Protein AF-A0A3C0C616-F1 (afdb_monomer)

Radius of gyration: 36.48 Å; Cα contacts (8 Å, |Δi|>4): 43; chains: 1; bounding box: 69×25×111 Å

Structure (mmCIF, N/CA/C/O backbone):
data_AF-A0A3C0C616-F1
#
_entry.id   AF-A0A3C0C616-F1
#
loop_
_atom_site.group_PDB
_atom_site.id
_atom_site.type_symbol
_atom_site.label_atom_id
_atom_site.label_alt_id
_atom_site.label_comp_id
_atom_site.label_asym_id
_atom_site.label_entity_id
_atom_site.label_seq_id
_atom_site.pdbx_PDB_ins_code
_atom_site.Cartn_x
_atom_site.Cartn_y
_atom_site.Cartn_z
_atom_site.occupancy
_atom_site.B_iso_or_equiv
_atom_site.auth_seq_id
_atom_site.auth_comp_id
_atom_site.auth_asym_id
_atom_site.auth_atom_id
_atom_site.pdbx_PDB_model_num
ATOM 1 N N . SER A 1 1 ? 39.921 16.443 -87.886 1.00 38.09 1 SER A N 1
ATOM 2 C CA . SER A 1 1 ? 39.589 16.113 -86.486 1.00 38.09 1 SER A CA 1
ATOM 3 C C . SER A 1 1 ? 40.233 14.786 -86.111 1.00 38.09 1 SER A C 1
ATOM 5 O O . SER A 1 1 ? 39.738 13.759 -86.537 1.00 38.09 1 SER A O 1
ATOM 7 N N . TRP A 1 2 ? 41.378 14.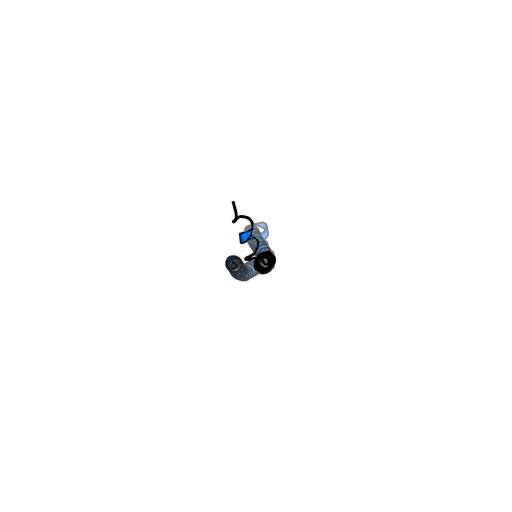812 -85.414 1.00 41.50 2 TRP A N 1
ATOM 8 C CA . TRP A 1 2 ? 42.307 13.668 -85.240 1.00 41.50 2 TRP A CA 1
ATOM 9 C C . TRP A 1 2 ? 42.444 13.179 -83.779 1.00 41.50 2 TRP A C 1
ATOM 11 O O . TRP A 1 2 ? 43.260 12.320 -83.471 1.00 41.50 2 TRP A O 1
ATOM 21 N N . PHE A 1 3 ? 41.658 13.715 -82.841 1.00 38.38 3 PHE A N 1
ATOM 22 C CA . PHE A 1 3 ? 41.899 13.469 -81.410 1.00 38.38 3 PHE A CA 1
ATOM 23 C C . PHE A 1 3 ? 40.768 12.778 -80.645 1.00 38.38 3 PHE A C 1
ATOM 25 O O . PHE A 1 3 ? 40.970 12.452 -79.479 1.00 38.38 3 PHE A O 1
ATOM 32 N N . ILE A 1 4 ? 39.622 12.489 -81.273 1.00 49.22 4 ILE A N 1
ATOM 33 C CA . ILE A 1 4 ? 38.563 11.687 -80.626 1.00 49.22 4 ILE A CA 1
ATOM 34 C C . ILE A 1 4 ? 38.990 10.212 -80.497 1.00 49.22 4 ILE A C 1
ATOM 36 O O . ILE A 1 4 ? 38.592 9.530 -79.562 1.00 49.22 4 ILE A O 1
ATOM 40 N N . GLU A 1 5 ? 39.912 9.755 -81.343 1.00 40.31 5 GLU A N 1
ATOM 41 C CA . GLU A 1 5 ? 40.424 8.381 -81.331 1.00 40.31 5 GLU A CA 1
ATOM 42 C C . GLU A 1 5 ? 41.607 8.173 -80.368 1.00 40.31 5 GLU A C 1
ATOM 44 O O . GLU A 1 5 ? 41.869 7.064 -79.917 1.00 40.31 5 GLU A O 1
ATOM 49 N N . LYS A 1 6 ? 42.297 9.246 -79.954 1.00 42.44 6 LYS A N 1
ATOM 50 C CA . LYS A 1 6 ? 43.502 9.142 -79.108 1.00 42.44 6 LYS A CA 1
ATOM 51 C C . LYS A 1 6 ? 43.218 9.027 -77.608 1.00 42.44 6 LYS A C 1
ATOM 53 O O . LYS A 1 6 ? 44.145 8.816 -76.831 1.00 42.44 6 LYS A O 1
ATOM 58 N N . ARG A 1 7 ? 41.958 9.177 -77.189 1.00 42.03 7 ARG A N 1
ATOM 59 C CA . ARG A 1 7 ? 41.556 9.093 -75.775 1.00 42.03 7 ARG A CA 1
ATOM 60 C C . ARG A 1 7 ? 40.925 7.754 -75.395 1.00 42.03 7 ARG A C 1
ATOM 62 O O . ARG A 1 7 ? 40.765 7.504 -74.209 1.00 42.03 7 ARG A O 1
ATOM 69 N N . SER A 1 8 ? 40.646 6.872 -76.361 1.00 42.97 8 SER A N 1
ATOM 70 C CA . SER A 1 8 ? 40.243 5.486 -76.071 1.00 42.97 8 SER A CA 1
ATOM 71 C C . SER A 1 8 ? 41.426 4.583 -75.681 1.00 42.97 8 SER A C 1
ATOM 73 O O . SER A 1 8 ? 41.214 3.443 -75.286 1.00 42.97 8 SER A O 1
ATOM 75 N N . MET A 1 9 ? 42.668 5.089 -75.746 1.00 38.94 9 MET A N 1
ATOM 76 C CA . MET A 1 9 ? 43.888 4.316 -75.469 1.00 38.94 9 MET A CA 1
ATOM 77 C C . MET A 1 9 ?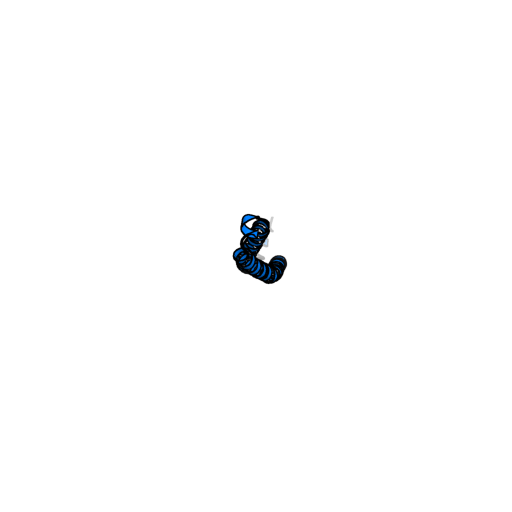 44.542 4.573 -74.104 1.00 38.94 9 MET A C 1
ATOM 79 O O . MET A 1 9 ? 45.570 3.967 -73.813 1.00 38.94 9 MET A O 1
ATOM 83 N N . GLN A 1 10 ? 43.997 5.440 -73.246 1.00 42.41 10 GLN A N 1
ATOM 84 C CA . GLN A 1 10 ? 44.551 5.646 -71.903 1.00 42.41 10 GLN A CA 1
ATOM 85 C C . GLN A 1 10 ? 43.429 5.701 -70.867 1.00 42.41 10 GLN A C 1
ATOM 87 O O . GLN A 1 10 ? 42.665 6.659 -70.821 1.00 42.41 10 GLN A O 1
ATOM 92 N N . SER A 1 11 ? 43.396 4.669 -70.018 1.00 36.12 11 SER A N 1
ATOM 93 C CA . SER A 1 11 ? 42.580 4.477 -68.807 1.00 36.12 11 SER A CA 1
ATOM 94 C C . SER A 1 11 ? 41.142 3.947 -68.970 1.00 36.12 11 SER A C 1
ATOM 96 O O . SER A 1 11 ? 40.164 4.600 -68.631 1.00 36.12 11 SER A O 1
ATOM 98 N N . ALA A 1 12 ? 41.029 2.681 -69.377 1.00 46.03 12 ALA A N 1
ATOM 99 C CA . ALA A 1 12 ? 40.316 1.706 -68.538 1.00 46.03 12 ALA A CA 1
ATOM 100 C C . ALA A 1 12 ? 41.386 1.011 -67.663 1.00 46.03 12 ALA A C 1
ATOM 102 O O . ALA A 1 12 ? 42.508 0.835 -68.148 1.00 46.03 12 ALA A O 1
ATOM 103 N N . PRO A 1 13 ? 41.125 0.750 -66.371 1.00 43.75 13 PRO A N 1
ATOM 104 C CA . PRO A 1 13 ? 40.167 -0.274 -65.940 1.00 43.75 13 PRO A CA 1
ATOM 105 C C . PRO A 1 13 ? 39.041 0.342 -65.085 1.00 43.75 13 PRO A C 1
ATOM 107 O O . PRO A 1 13 ? 39.254 1.277 -64.326 1.00 43.75 13 PRO A O 1
ATOM 110 N N . GLU A 1 14 ? 37.770 -0.007 -65.273 1.00 49.38 14 GLU A N 1
ATOM 111 C CA . GLU A 1 14 ? 37.158 -1.233 -64.740 1.00 49.38 14 GLU A CA 1
ATOM 112 C C . GLU A 1 14 ? 37.594 -1.557 -63.300 1.00 49.38 14 GLU A C 1
ATOM 114 O O . GLU A 1 14 ? 38.329 -2.506 -63.077 1.00 49.38 14 GLU A O 1
ATOM 119 N N . SER A 1 15 ? 37.141 -0.758 -62.324 1.00 44.47 15 SER A N 1
ATOM 120 C CA . SER A 1 15 ? 36.842 -1.203 -60.946 1.00 44.47 15 SER A CA 1
ATOM 121 C C . SER A 1 15 ? 36.387 -0.033 -60.057 1.00 44.47 15 SER A C 1
ATOM 123 O O . SER A 1 15 ? 37.116 0.388 -59.169 1.00 44.47 15 SER A O 1
ATOM 125 N N . VAL A 1 16 ? 35.188 0.521 -60.261 1.00 46.78 16 VAL A N 1
ATOM 126 C CA . VAL A 1 16 ? 34.592 1.469 -59.279 1.00 46.78 16 VAL A CA 1
ATOM 127 C C . VAL A 1 16 ? 33.278 0.934 -58.690 1.00 46.78 16 VAL A C 1
ATOM 129 O O . VAL A 1 16 ? 32.803 1.400 -57.661 1.00 46.78 16 VAL A O 1
ATOM 132 N N . SER A 1 17 ? 32.722 -0.139 -59.254 1.00 46.28 17 SER A N 1
ATOM 133 C CA . SER A 1 17 ? 31.404 -0.644 -58.849 1.00 46.28 17 SER A CA 1
ATOM 134 C C . SER A 1 17 ? 31.420 -1.616 -57.659 1.00 46.28 17 SER A C 1
ATOM 136 O O . SER A 1 17 ? 30.370 -1.866 -57.087 1.00 46.28 17 SER A O 1
ATOM 138 N N . ARG A 1 18 ? 32.579 -2.158 -57.249 1.00 46.97 18 ARG A N 1
ATOM 139 C CA . ARG A 1 18 ? 32.667 -3.133 -56.133 1.00 46.97 18 ARG A CA 1
ATOM 140 C C . ARG A 1 18 ? 33.006 -2.529 -54.770 1.00 46.97 18 ARG A C 1
ATOM 142 O O . ARG A 1 18 ? 32.751 -3.173 -53.755 1.00 46.97 18 ARG A O 1
ATOM 149 N N . GLU A 1 19 ? 33.581 -1.330 -54.725 1.00 44.75 19 GLU A N 1
ATOM 150 C CA . GLU A 1 19 ? 33.885 -0.660 -53.452 1.00 44.75 19 GLU A CA 1
ATOM 151 C C . GLU A 1 19 ? 32.655 0.056 -52.890 1.00 44.75 19 GLU A C 1
ATOM 153 O O . GLU A 1 19 ? 32.428 0.003 -51.684 1.00 44.75 19 GLU A O 1
ATOM 158 N N . ASN A 1 20 ? 31.806 0.612 -53.762 1.00 47.22 20 ASN A N 1
ATOM 159 C CA . ASN A 1 20 ? 30.612 1.359 -53.364 1.00 47.22 20 ASN A CA 1
ATOM 160 C C . ASN A 1 20 ? 29.461 0.462 -52.854 1.00 47.22 20 ASN A C 1
ATOM 162 O O . ASN A 1 20 ? 28.707 0.873 -51.982 1.00 47.22 20 ASN A O 1
ATOM 166 N N . GLU A 1 21 ? 29.339 -0.780 -53.343 1.00 50.84 21 GLU A N 1
ATOM 167 C CA . GLU A 1 21 ? 28.354 -1.749 -52.822 1.00 50.84 21 GLU A CA 1
ATOM 168 C C . GLU A 1 21 ? 28.769 -2.336 -51.464 1.00 50.84 21 GLU A C 1
ATOM 170 O O . GLU A 1 21 ? 27.921 -2.604 -50.614 1.00 50.84 21 GLU A O 1
ATOM 175 N N . LYS A 1 22 ? 30.077 -2.515 -51.223 1.00 52.75 22 LYS A N 1
ATOM 176 C CA . LYS A 1 22 ? 30.581 -3.021 -49.936 1.00 52.75 22 LYS A CA 1
ATOM 177 C C . LYS A 1 22 ? 30.467 -1.985 -48.822 1.00 52.75 22 LYS A C 1
ATOM 179 O O . LYS A 1 22 ? 30.163 -2.358 -47.689 1.00 52.75 22 LYS A O 1
ATOM 184 N N . THR A 1 23 ? 30.693 -0.706 -49.116 1.00 55.06 23 THR A N 1
ATOM 185 C CA . THR A 1 23 ? 30.500 0.373 -48.138 1.00 55.06 23 THR A CA 1
ATOM 186 C C . THR A 1 23 ? 29.024 0.549 -47.791 1.00 55.06 23 THR A C 1
ATOM 188 O O . THR A 1 23 ? 28.706 0.599 -46.604 1.00 55.06 23 THR A O 1
ATOM 191 N N . ASP A 1 24 ? 28.122 0.515 -48.775 1.00 57.94 24 ASP A N 1
ATOM 192 C CA . ASP A 1 24 ? 26.676 0.656 -48.554 1.00 57.94 24 ASP A CA 1
ATOM 193 C C . ASP A 1 24 ? 26.073 -0.548 -47.798 1.00 57.94 24 ASP A C 1
ATOM 195 O O . ASP A 1 24 ? 25.332 -0.373 -46.831 1.00 57.94 24 ASP A O 1
ATOM 199 N N . GLN A 1 25 ? 26.494 -1.784 -48.112 1.00 60.12 25 GLN A N 1
ATOM 200 C CA . GLN A 1 25 ? 26.133 -2.968 -47.312 1.00 60.12 25 GLN A CA 1
ATOM 201 C C . GLN A 1 25 ? 26.678 -2.891 -45.882 1.00 60.12 25 GLN A C 1
ATOM 203 O O . GLN A 1 25 ? 25.942 -3.139 -44.929 1.00 60.12 25 GLN A O 1
ATOM 208 N N . SER A 1 26 ? 27.938 -2.480 -45.700 1.00 62.25 26 SER A N 1
ATOM 209 C CA . SER A 1 26 ? 28.520 -2.327 -44.360 1.00 62.25 26 SER A CA 1
ATOM 210 C C . SER A 1 26 ? 27.826 -1.237 -43.534 1.00 62.25 26 SER A C 1
ATOM 212 O O . SER A 1 26 ? 27.725 -1.349 -42.313 1.00 62.25 26 SER A O 1
ATOM 214 N N . GLN A 1 27 ? 27.309 -0.193 -44.186 1.00 63.38 27 GLN A N 1
ATOM 215 C CA . GLN A 1 27 ? 26.563 0.889 -43.551 1.00 63.38 27 GLN A CA 1
ATOM 216 C C . GLN A 1 27 ? 25.122 0.466 -43.231 1.00 63.38 27 GLN A C 1
ATOM 218 O O . GLN A 1 27 ? 24.625 0.767 -42.143 1.00 63.38 27 GLN A O 1
ATOM 223 N N . ALA A 1 28 ? 24.479 -0.299 -44.116 1.00 67.75 28 ALA A N 1
ATOM 224 C CA . ALA A 1 28 ? 23.176 -0.908 -43.874 1.00 67.75 28 ALA A CA 1
ATOM 225 C C . ALA A 1 28 ? 23.221 -1.934 -42.730 1.00 67.75 28 ALA A C 1
ATOM 227 O O . ALA A 1 28 ? 22.329 -1.944 -41.881 1.00 67.75 28 ALA A O 1
ATOM 228 N N . ASP A 1 29 ? 24.268 -2.755 -42.652 1.00 67.62 29 ASP A N 1
ATOM 229 C CA . ASP A 1 29 ? 24.440 -3.732 -41.575 1.00 67.62 29 ASP A CA 1
ATOM 230 C C . ASP A 1 29 ? 24.815 -3.064 -40.246 1.00 67.62 29 ASP A C 1
ATOM 232 O O . ASP A 1 29 ? 24.267 -3.439 -39.211 1.00 67.62 29 ASP A O 1
ATOM 236 N N . ARG A 1 30 ? 25.616 -1.986 -40.262 1.00 69.19 30 ARG A N 1
ATOM 237 C CA . ARG A 1 30 ? 25.797 -1.113 -39.084 1.00 69.19 30 ARG A CA 1
ATOM 238 C C . ARG A 1 30 ? 24.479 -0.483 -38.630 1.00 69.19 30 ARG A C 1
ATOM 240 O O . ARG A 1 30 ? 24.231 -0.415 -37.434 1.00 69.19 30 ARG A O 1
ATOM 247 N N . SER A 1 31 ? 23.610 -0.061 -39.552 1.00 73.62 31 SER A N 1
ATOM 248 C CA . SER A 1 31 ? 22.288 0.491 -39.217 1.00 73.62 31 SER A CA 1
ATOM 249 C C . SER A 1 31 ? 21.343 -0.561 -38.624 1.00 73.62 31 SER A C 1
ATOM 251 O O . SER A 1 31 ? 20.607 -0.260 -37.685 1.00 73.62 31 SER A O 1
ATOM 253 N N . LYS A 1 32 ? 21.365 -1.803 -39.127 1.00 77.00 32 LYS A N 1
ATOM 254 C CA . LYS A 1 32 ? 20.610 -2.924 -38.539 1.00 77.00 32 LYS A CA 1
ATOM 255 C C . LYS A 1 32 ? 21.124 -3.282 -37.149 1.00 77.00 32 LYS A C 1
ATOM 257 O O . LYS A 1 32 ? 20.315 -3.473 -36.248 1.00 77.00 32 LYS A O 1
ATOM 262 N N . GLU A 1 33 ? 22.440 -3.336 -36.973 1.00 75.94 33 GLU A N 1
ATOM 263 C CA . GLU A 1 33 ? 23.065 -3.615 -35.680 1.00 75.94 33 GLU A CA 1
ATOM 264 C C . GLU A 1 33 ? 22.751 -2.512 -34.662 1.00 75.94 33 GLU A C 1
ATOM 266 O O . GLU A 1 33 ? 22.333 -2.804 -33.547 1.00 75.94 33 GLU A O 1
ATOM 271 N N . GLN A 1 34 ? 22.817 -1.242 -35.073 1.00 73.38 34 GLN A N 1
ATOM 272 C CA . GLN A 1 34 ? 22.421 -0.105 -34.239 1.00 73.38 34 GLN A CA 1
ATOM 273 C C . GLN A 1 34 ? 20.955 -0.213 -33.792 1.00 73.38 34 GLN A C 1
ATOM 275 O O . GLN A 1 34 ? 20.651 -0.035 -32.615 1.00 73.38 34 GLN A O 1
ATOM 280 N N . LYS A 1 35 ? 20.050 -0.561 -34.718 1.00 76.81 35 LYS A N 1
ATOM 281 C CA . LYS A 1 35 ? 18.626 -0.782 -34.416 1.00 76.81 35 LYS A CA 1
ATOM 282 C C . LYS A 1 35 ? 18.409 -1.964 -33.475 1.00 76.81 35 LYS A C 1
ATOM 284 O O . LYS A 1 35 ? 17.492 -1.921 -32.660 1.00 76.81 35 LYS A O 1
ATOM 289 N N . ARG A 1 36 ? 19.226 -3.015 -33.584 1.0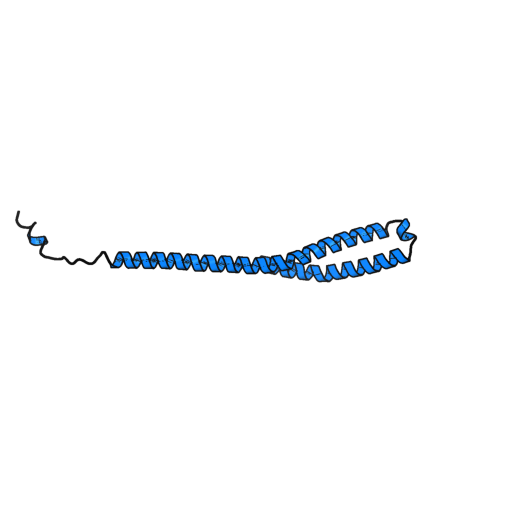0 84.12 36 ARG A N 1
ATOM 290 C CA . ARG A 1 36 ? 19.174 -4.169 -32.682 1.00 84.12 36 ARG A CA 1
ATOM 291 C C . ARG A 1 36 ? 19.586 -3.773 -31.267 1.00 84.12 36 ARG A C 1
ATOM 293 O O . ARG A 1 36 ? 18.834 -4.054 -30.345 1.00 84.12 36 ARG A O 1
ATOM 300 N N . ILE A 1 37 ? 20.702 -3.060 -31.116 1.00 81.38 37 ILE A N 1
ATOM 301 C CA . ILE A 1 37 ? 21.191 -2.573 -29.816 1.00 81.38 37 ILE A CA 1
ATOM 302 C C . ILE A 1 37 ? 20.165 -1.633 -29.166 1.00 81.38 37 ILE A C 1
ATOM 304 O O . ILE A 1 37 ? 19.855 -1.770 -27.987 1.00 81.38 37 ILE A O 1
ATOM 308 N N . GLU A 1 38 ? 19.573 -0.717 -29.937 1.00 83.25 38 GLU A N 1
ATOM 309 C CA . GLU A 1 38 ? 18.528 0.183 -29.434 1.00 83.25 38 GLU A CA 1
ATOM 310 C C . GLU A 1 38 ? 17.261 -0.579 -29.007 1.00 83.25 38 GLU A C 1
ATOM 312 O O . GLU A 1 38 ? 16.666 -0.285 -27.969 1.00 83.25 38 GLU A O 1
ATOM 317 N N . ALA A 1 39 ? 16.846 -1.588 -29.779 1.00 85.19 39 ALA A N 1
ATOM 318 C CA . ALA A 1 39 ? 15.714 -2.437 -29.423 1.00 85.19 39 ALA A CA 1
ATOM 319 C C . ALA A 1 39 ? 15.995 -3.286 -28.172 1.00 85.19 39 ALA A C 1
ATOM 321 O O . ALA A 1 39 ? 15.102 -3.461 -27.341 1.00 85.19 39 ALA A O 1
ATOM 322 N N . GLU A 1 40 ? 17.216 -3.798 -28.025 1.00 88.38 40 GLU A N 1
ATOM 323 C CA . GLU A 1 40 ? 17.657 -4.554 -26.854 1.00 88.38 40 GLU A CA 1
ATOM 324 C C . GLU A 1 40 ? 17.666 -3.683 -25.597 1.00 88.38 40 GLU A C 1
ATOM 326 O O . GLU A 1 40 ? 17.103 -4.105 -24.586 1.00 88.38 40 GLU A O 1
ATOM 331 N N . GLU A 1 41 ? 18.188 -2.456 -25.674 1.00 86.25 41 GLU A N 1
ATOM 332 C CA . GLU A 1 41 ? 18.195 -1.522 -24.542 1.00 86.25 41 GLU A CA 1
ATOM 333 C C . GLU A 1 41 ? 16.769 -1.147 -24.124 1.00 86.25 41 GLU A C 1
ATOM 335 O O . GLU A 1 41 ? 16.397 -1.273 -22.957 1.00 86.25 41 GLU A O 1
ATOM 340 N N . ARG A 1 42 ? 15.903 -0.812 -25.088 1.00 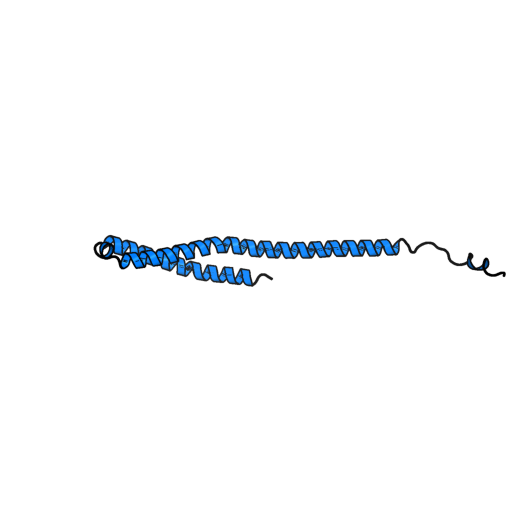87.31 42 ARG A N 1
ATOM 341 C CA . ARG A 1 42 ? 14.486 -0.531 -24.808 1.00 87.31 42 ARG A CA 1
ATOM 342 C C . ARG A 1 42 ? 13.764 -1.718 -24.176 1.00 87.31 42 ARG A C 1
ATOM 344 O O . ARG A 1 42 ? 12.948 -1.544 -23.273 1.00 87.31 42 ARG A O 1
ATOM 351 N N . ASN A 1 43 ? 14.031 -2.926 -24.661 1.00 92.06 43 ASN A N 1
ATOM 352 C CA . ASN A 1 43 ? 13.437 -4.144 -24.121 1.00 92.06 43 ASN A CA 1
ATOM 353 C C . ASN A 1 43 ? 13.978 -4.460 -22.717 1.00 92.06 43 ASN A C 1
ATOM 355 O O . ASN A 1 43 ? 13.217 -4.922 -21.870 1.00 92.06 43 ASN A O 1
ATOM 359 N N . ARG A 1 44 ? 15.255 -4.178 -22.440 1.00 90.62 44 ARG A N 1
ATOM 360 C CA . ARG A 1 44 ? 15.843 -4.306 -21.102 1.00 90.62 44 ARG A CA 1
ATOM 361 C C . ARG A 1 44 ? 15.162 -3.361 -20.110 1.00 90.62 44 ARG A C 1
ATOM 363 O O . ARG A 1 44 ? 14.642 -3.839 -19.105 1.00 90.62 44 ARG A O 1
ATOM 370 N N . ILE A 1 45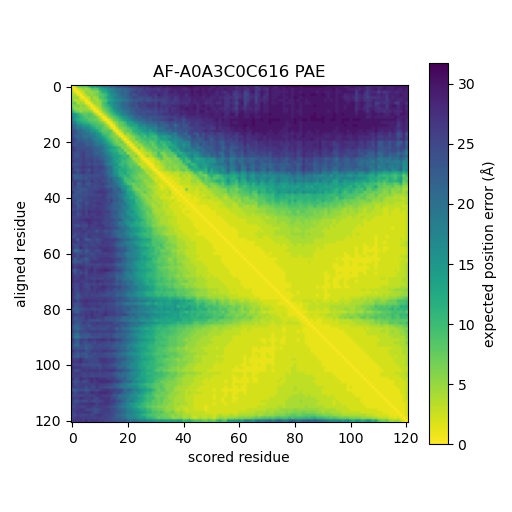 ? 15.077 -2.074 -20.443 1.00 91.62 45 ILE A N 1
ATOM 371 C CA . ILE A 1 45 ? 14.389 -1.042 -19.648 1.00 91.62 45 ILE A CA 1
ATOM 372 C C . ILE A 1 45 ? 12.942 -1.456 -19.362 1.00 91.62 45 ILE A C 1
ATOM 374 O O . ILE A 1 45 ? 12.491 -1.439 -18.217 1.00 91.62 45 ILE A O 1
ATOM 378 N N . TYR A 1 46 ? 12.219 -1.900 -20.396 1.00 93.06 46 TYR A N 1
ATOM 379 C CA . TYR A 1 46 ? 10.842 -2.368 -20.250 1.00 93.06 46 TYR A CA 1
ATOM 380 C C . TYR A 1 46 ? 10.726 -3.539 -19.268 1.00 93.06 46 TYR A C 1
ATOM 382 O O . TYR A 1 46 ? 9.853 -3.525 -18.405 1.00 93.06 46 TYR A O 1
ATOM 390 N N . ARG A 1 47 ? 11.597 -4.549 -19.377 1.00 94.69 47 ARG A N 1
ATOM 391 C CA . ARG A 1 47 ? 11.560 -5.726 -18.494 1.00 94.69 47 ARG A CA 1
ATOM 392 C C . ARG A 1 47 ? 11.882 -5.370 -17.050 1.00 94.69 47 ARG A C 1
ATOM 394 O O . ARG A 1 47 ? 11.213 -5.874 -16.154 1.00 94.69 47 ARG A O 1
ATOM 401 N N . GLU A 1 48 ? 12.886 -4.524 -16.831 1.00 93.56 48 GLU A N 1
ATOM 402 C CA . GLU A 1 48 ? 13.262 -4.066 -15.491 1.00 93.56 48 GLU A CA 1
ATOM 403 C C . GLU A 1 48 ? 12.110 -3.294 -14.844 1.00 93.56 48 GLU A C 1
ATOM 405 O O . GLU A 1 48 ? 11.705 -3.623 -13.728 1.00 93.56 48 GLU A O 1
ATOM 410 N N . ARG A 1 49 ? 11.504 -2.351 -15.577 1.00 94.62 49 ARG A N 1
ATOM 411 C CA . ARG A 1 49 ? 10.355 -1.591 -15.077 1.00 94.62 49 ARG A CA 1
ATOM 412 C C . ARG A 1 49 ? 9.157 -2.490 -14.802 1.00 94.62 49 ARG A C 1
ATOM 414 O O . ARG A 1 49 ? 8.575 -2.423 -13.724 1.00 94.62 49 ARG A O 1
ATOM 421 N N . LYS A 1 50 ? 8.843 -3.394 -15.733 1.00 95.44 50 LYS A N 1
ATOM 422 C CA . LYS A 1 50 ? 7.720 -4.324 -15.601 1.00 95.44 50 LYS A CA 1
ATOM 423 C C . LYS A 1 50 ? 7.867 -5.236 -14.382 1.00 95.44 50 LYS A C 1
ATOM 425 O O . LYS A 1 50 ? 6.902 -5.450 -13.659 1.00 95.44 50 LYS A O 1
ATOM 430 N N . ALA A 1 51 ? 9.075 -5.726 -14.111 1.00 95.25 51 ALA A N 1
ATOM 431 C CA . ALA A 1 51 ? 9.338 -6.563 -12.944 1.00 95.25 51 ALA A CA 1
ATOM 432 C C . ALA A 1 51 ? 9.130 -5.819 -11.613 1.00 95.25 51 ALA A C 1
ATOM 434 O O . ALA A 1 51 ? 8.735 -6.441 -10.628 1.00 95.25 51 ALA A O 1
ATOM 435 N N . LEU A 1 52 ? 9.403 -4.512 -11.568 1.00 94.56 52 LEU A N 1
ATOM 436 C CA . LEU A 1 52 ? 9.115 -3.686 -10.395 1.00 94.56 52 LEU A CA 1
ATOM 437 C C . LEU A 1 52 ? 7.620 -3.378 -10.274 1.00 94.56 52 LEU A C 1
ATOM 439 O O . LEU A 1 52 ? 7.074 -3.537 -9.189 1.00 94.56 52 LEU A O 1
ATOM 443 N N . GLU A 1 53 ? 6.951 -3.022 -11.373 1.00 94.25 53 GLU A N 1
ATOM 444 C CA . GLU A 1 53 ? 5.495 -2.801 -11.411 1.00 94.25 53 GLU A CA 1
ATOM 445 C C . GLU A 1 53 ? 4.725 -4.047 -10.929 1.00 94.25 53 GLU A C 1
ATOM 447 O O . GLU A 1 53 ? 3.803 -3.944 -10.121 1.00 94.25 53 GLU A O 1
ATOM 452 N N . ASP A 1 54 ? 5.142 -5.242 -11.358 1.00 96.19 54 ASP A N 1
ATOM 453 C CA . ASP A 1 54 ? 4.519 -6.507 -10.948 1.00 96.19 54 ASP A CA 1
ATOM 454 C C . ASP A 1 54 ? 4.715 -6.809 -9.450 1.00 96.19 54 ASP A C 1
ATOM 456 O O . ASP A 1 54 ? 3.901 -7.512 -8.849 1.00 96.19 54 ASP A O 1
ATOM 460 N N . ARG A 1 55 ? 5.772 -6.266 -8.828 1.00 94.00 55 ARG A N 1
ATOM 461 C CA . ARG A 1 55 ? 5.991 -6.331 -7.372 1.00 94.00 55 ARG A CA 1
ATOM 462 C C . ARG A 1 55 ? 5.236 -5.240 -6.619 1.00 94.00 55 ARG A C 1
ATOM 464 O O . ARG A 1 55 ? 4.799 -5.497 -5.504 1.00 94.00 55 ARG A O 1
ATOM 471 N N . LEU A 1 56 ? 5.080 -4.060 -7.216 1.00 94.50 56 LEU A N 1
ATOM 472 C CA . LEU A 1 56 ? 4.386 -2.918 -6.625 1.00 94.50 56 LEU A CA 1
ATOM 473 C C . LEU A 1 56 ? 2.871 -3.155 -6.549 1.00 94.50 56 LEU A C 1
ATOM 475 O O . LEU A 1 56 ? 2.266 -2.932 -5.507 1.00 94.50 56 LEU A O 1
ATOM 479 N N . SER A 1 57 ? 2.272 -3.702 -7.612 1.00 95.44 57 SER A N 1
ATOM 480 C CA . SER A 1 57 ? 0.821 -3.917 -7.703 1.00 95.44 57 SER A CA 1
ATOM 481 C C . SER A 1 57 ? 0.189 -4.681 -6.522 1.00 95.44 57 SER A C 1
ATOM 483 O O . SER A 1 57 ? -0.854 -4.246 -6.029 1.00 95.44 57 SER A O 1
ATOM 485 N N . PRO A 1 58 ? 0.736 -5.814 -6.031 1.00 96.25 58 PRO A N 1
ATOM 486 C CA . PRO A 1 58 ? 0.167 -6.481 -4.861 1.00 96.25 58 PRO A CA 1
ATOM 487 C C . PRO A 1 58 ? 0.302 -5.663 -3.569 1.00 96.25 58 PRO A C 1
ATOM 489 O O . PRO A 1 58 ? -0.560 -5.790 -2.703 1.00 96.25 58 PRO A O 1
ATOM 492 N N . ILE A 1 59 ? 1.341 -4.832 -3.439 1.00 95.75 59 ILE A N 1
ATOM 493 C CA . ILE A 1 59 ? 1.539 -3.958 -2.273 1.00 95.75 59 ILE A CA 1
ATOM 494 C C . ILE A 1 59 ? 0.495 -2.844 -2.285 1.00 95.75 59 ILE A C 1
ATOM 496 O O . ILE A 1 59 ? -0.167 -2.634 -1.276 1.00 95.75 59 ILE A O 1
ATOM 500 N N . GLU A 1 60 ? 0.272 -2.206 -3.436 1.00 97.12 60 GLU A N 1
ATOM 501 C CA . GLU A 1 60 ? -0.767 -1.180 -3.606 1.00 97.12 60 GLU A CA 1
ATOM 502 C C . GLU A 1 60 ? -2.152 -1.712 -3.243 1.00 97.12 60 GLU A C 1
ATOM 504 O O . GLU A 1 60 ? -2.872 -1.092 -2.468 1.00 97.12 60 GLU A O 1
ATOM 509 N N . LYS A 1 61 ? -2.495 -2.914 -3.721 1.00 96.62 61 LYS A N 1
ATOM 510 C CA . LYS A 1 61 ? -3.763 -3.569 -3.369 1.00 96.62 61 LYS A CA 1
ATOM 511 C C . LYS A 1 61 ? -3.881 -3.875 -1.880 1.00 96.62 61 LYS A C 1
ATOM 513 O O . LYS A 1 61 ? -4.985 -3.857 -1.343 1.00 96.62 61 LYS A O 1
ATOM 518 N N . MET A 1 62 ? -2.774 -4.224 -1.224 1.00 95.38 62 MET A N 1
ATOM 519 C CA . MET A 1 62 ? -2.781 -4.476 0.215 1.00 95.38 62 MET A CA 1
ATOM 520 C C . MET A 1 62 ? -2.992 -3.177 0.989 1.00 95.38 62 MET A C 1
ATOM 522 O O . MET A 1 62 ? -3.815 -3.160 1.897 1.00 95.38 62 MET A O 1
ATOM 526 N N . ILE A 1 63 ? -2.306 -2.100 0.594 1.00 97.06 63 ILE A N 1
ATOM 527 C CA . ILE A 1 63 ? -2.465 -0.766 1.183 1.00 97.06 63 ILE A CA 1
ATOM 528 C C . ILE A 1 63 ? -3.911 -0.291 1.028 1.00 97.06 63 ILE A C 1
ATOM 530 O O . ILE A 1 63 ? -4.543 0.003 2.032 1.00 97.06 63 ILE A O 1
ATOM 534 N N . GLU A 1 64 ? -4.470 -0.314 -0.186 1.00 97.62 64 GLU A N 1
ATOM 535 C CA . GLU A 1 64 ? -5.860 0.100 -0.449 1.00 97.62 64 GLU A CA 1
ATOM 536 C C . GLU A 1 64 ? -6.861 -0.683 0.418 1.00 97.62 64 GLU A C 1
ATOM 538 O O . GLU A 1 64 ? -7.776 -0.118 1.025 1.00 97.62 64 GLU A O 1
ATOM 543 N N . LYS A 1 65 ? -6.668 -2.004 0.516 1.00 97.38 65 LYS A N 1
ATOM 544 C CA . LYS A 1 65 ? -7.504 -2.870 1.348 1.00 97.38 65 LYS A CA 1
ATOM 545 C C . LYS A 1 65 ? -7.382 -2.521 2.831 1.00 97.38 65 LYS A C 1
ATOM 547 O O . LYS A 1 65 ? -8.397 -2.465 3.520 1.00 97.38 65 LYS A O 1
ATOM 552 N N . ASP A 1 66 ? -6.163 -2.346 3.330 1.00 97.38 66 ASP A N 1
ATOM 553 C CA . ASP A 1 66 ? -5.905 -2.083 4.743 1.00 97.38 66 ASP A CA 1
ATOM 554 C C . ASP A 1 66 ? -6.354 -0.662 5.145 1.00 97.38 66 ASP A C 1
ATOM 556 O O . ASP A 1 66 ? -6.918 -0.488 6.224 1.00 97.38 66 ASP A O 1
ATOM 560 N N . GLU A 1 67 ? -6.218 0.335 4.265 1.00 97.38 67 GLU A N 1
ATOM 561 C CA . GLU A 1 67 ? -6.790 1.679 4.438 1.00 97.38 67 GLU A CA 1
ATOM 562 C C . GLU A 1 67 ? -8.318 1.621 4.534 1.00 97.38 67 GLU A C 1
ATOM 564 O O . GLU A 1 67 ? -8.895 2.082 5.522 1.00 97.38 67 GLU A O 1
ATOM 569 N N . THR A 1 68 ? -8.968 0.967 3.565 1.00 97.94 68 THR A N 1
ATOM 570 C CA . THR A 1 68 ? -10.428 0.783 3.562 1.00 97.94 68 THR A CA 1
ATOM 571 C C . THR A 1 68 ? -10.880 0.085 4.842 1.00 97.94 68 THR A C 1
ATOM 573 O O . THR A 1 68 ? -11.818 0.517 5.512 1.00 97.94 68 THR A O 1
ATOM 576 N N . ARG A 1 69 ? -10.175 -0.981 5.238 1.00 97.38 69 ARG A N 1
ATOM 577 C CA . ARG A 1 69 ? -10.528 -1.743 6.434 1.00 97.38 69 ARG A CA 1
ATOM 578 C C . ARG A 1 69 ? -10.364 -0.922 7.712 1.00 97.38 69 ARG A C 1
ATOM 580 O O . ARG A 1 69 ? -11.192 -1.023 8.615 1.00 97.38 69 ARG A O 1
ATOM 587 N N . LYS A 1 70 ? -9.328 -0.090 7.798 1.00 97.56 70 LYS A N 1
ATOM 588 C CA . LYS A 1 70 ? -9.123 0.836 8.917 1.00 97.56 70 LYS A CA 1
ATOM 589 C C . LYS A 1 70 ? -10.272 1.841 9.041 1.00 97.56 70 LYS A C 1
ATOM 591 O O . LYS A 1 70 ? -10.733 2.097 10.158 1.00 97.56 70 LYS A O 1
ATOM 596 N N . GLU A 1 71 ? -10.758 2.385 7.928 1.00 97.50 71 GLU A N 1
ATOM 597 C CA . GLU A 1 71 ? -11.927 3.274 7.916 1.00 97.50 71 GLU A CA 1
ATOM 598 C C . GLU A 1 71 ? -13.205 2.550 8.361 1.00 97.50 71 GLU A C 1
ATOM 600 O O . GLU A 1 71 ? -13.925 3.051 9.226 1.00 97.50 71 GLU A O 1
ATOM 605 N N . GLU A 1 72 ? -13.450 1.340 7.851 1.00 97.88 72 GLU A N 1
ATOM 606 C CA . GLU A 1 72 ? -14.582 0.502 8.267 1.00 97.88 72 GLU A CA 1
ATOM 607 C C . GLU A 1 72 ? -14.563 0.210 9.770 1.00 97.88 72 GLU A C 1
ATOM 609 O O . GLU A 1 72 ? -15.580 0.360 10.448 1.00 97.88 72 GLU A O 1
ATOM 614 N N . ILE A 1 73 ? -13.407 -0.189 10.311 1.00 96.94 73 ILE A N 1
ATOM 615 C CA . ILE A 1 73 ? -13.252 -0.456 11.744 1.00 96.94 73 ILE A CA 1
ATOM 616 C C . ILE A 1 73 ? -13.511 0.820 12.550 1.00 96.94 73 ILE A C 1
ATOM 618 O O . ILE A 1 73 ? -14.228 0.779 13.549 1.00 96.94 73 ILE A O 1
ATOM 622 N N . SER A 1 74 ? -12.991 1.963 12.098 1.00 94.69 74 SER A N 1
ATOM 623 C CA . SER A 1 74 ? -13.215 3.257 12.753 1.00 94.69 74 SER A CA 1
ATOM 624 C C . SER A 1 74 ? -14.702 3.630 12.788 1.00 94.69 74 SER A C 1
ATOM 626 O O . SER A 1 74 ? -15.190 4.114 13.810 1.00 94.69 74 SER A O 1
ATOM 628 N N . ALA A 1 75 ? -15.443 3.348 11.711 1.00 96.38 75 ALA A N 1
ATOM 629 C CA . ALA A 1 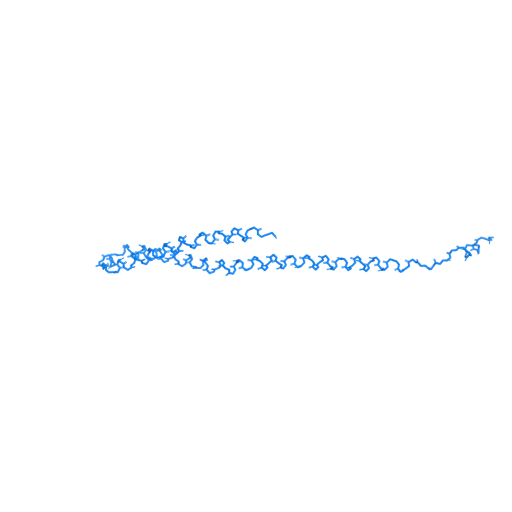75 ? -16.891 3.535 11.663 1.00 96.38 75 ALA A CA 1
ATOM 630 C C . ALA A 1 75 ? -17.630 2.579 12.617 1.00 96.38 75 ALA A C 1
ATOM 632 O O . ALA A 1 75 ? -18.502 3.018 13.365 1.00 96.38 75 ALA A O 1
ATOM 633 N N . LEU A 1 76 ? -17.247 1.297 12.649 1.00 95.94 76 LEU A N 1
ATOM 634 C CA . LEU A 1 76 ? -17.826 0.302 13.561 1.00 95.94 76 LEU A CA 1
ATOM 635 C C . LEU A 1 76 ? -17.601 0.661 15.032 1.00 95.94 76 LEU A C 1
ATOM 637 O O . LEU A 1 76 ? -18.480 0.456 15.856 1.00 95.94 76 LEU A O 1
ATOM 641 N N . LEU A 1 77 ? -16.452 1.237 15.376 1.00 93.81 77 LEU A N 1
ATOM 642 C CA . LEU A 1 77 ? -16.150 1.670 16.745 1.00 93.81 77 LEU A CA 1
ATOM 643 C C . LEU A 1 77 ? -16.928 2.917 17.179 1.00 93.81 77 LEU A C 1
ATOM 645 O O . LEU A 1 77 ? -16.898 3.283 18.352 1.00 93.81 77 LEU A O 1
ATOM 649 N N . CYS A 1 78 ? -17.627 3.561 16.248 1.00 93.62 78 CYS A N 1
ATOM 650 C CA . CYS A 1 78 ? -18.555 4.649 16.524 1.00 93.62 78 CYS A CA 1
ATOM 651 C C . CYS A 1 78 ? -20.021 4.172 16.567 1.00 93.62 78 CYS A C 1
ATOM 653 O O . CYS A 1 78 ? -20.904 4.968 16.889 1.00 93.62 78 CYS A O 1
ATOM 655 N N . ASP A 1 79 ? -20.292 2.900 16.255 1.00 95.00 79 ASP A N 1
ATOM 656 C CA . ASP A 1 79 ? -21.632 2.313 16.261 1.00 95.00 79 ASP A CA 1
ATOM 657 C C . ASP A 1 79 ? -22.078 1.978 17.703 1.00 95.00 79 ASP A C 1
ATOM 659 O O . ASP A 1 79 ? -21.420 1.182 18.383 1.00 95.00 79 ASP A O 1
ATOM 663 N N . PRO A 1 80 ? -23.202 2.539 18.194 1.00 92.38 80 PRO A N 1
ATOM 664 C CA . PRO A 1 80 ? -23.745 2.230 19.516 1.00 92.38 80 PRO A CA 1
ATOM 665 C C . PRO A 1 80 ? -23.997 0.738 19.773 1.00 92.38 80 PRO A C 1
ATOM 667 O O . PRO A 1 80 ? -23.849 0.298 20.914 1.00 92.38 80 PRO A O 1
ATOM 670 N N . GLU A 1 81 ? -24.364 -0.046 18.752 1.00 92.50 81 GLU A N 1
ATOM 671 C CA . GLU A 1 81 ? -24.575 -1.492 18.908 1.00 92.50 81 GLU A CA 1
ATOM 672 C C . GLU A 1 81 ? -23.256 -2.222 19.178 1.00 92.50 81 GLU A C 1
ATOM 674 O O . GLU A 1 81 ? -23.198 -3.131 20.005 1.00 92.50 81 GLU A O 1
ATOM 679 N N . VAL A 1 82 ? -22.176 -1.789 18.523 1.00 92.25 82 VAL A N 1
ATOM 680 C CA . VAL A 1 82 ? -20.826 -2.328 18.728 1.00 92.25 82 VAL A CA 1
ATOM 681 C C . VAL A 1 82 ? -20.267 -1.884 20.075 1.00 92.25 82 VAL A C 1
ATOM 683 O O . VAL A 1 82 ? -19.669 -2.692 20.780 1.00 92.25 82 VAL A O 1
ATOM 686 N N . LEU A 1 83 ? -20.508 -0.634 20.477 1.00 90.06 83 LEU A N 1
ATOM 687 C CA . LEU A 1 83 ? -20.069 -0.104 21.771 1.00 90.06 83 LEU A CA 1
ATOM 688 C C . LEU A 1 83 ? -20.711 -0.822 22.972 1.00 90.06 83 LEU A C 1
ATOM 690 O O . LEU A 1 83 ? -20.157 -0.799 24.072 1.00 90.06 83 LEU A O 1
ATOM 694 N N . GLY A 1 84 ? -21.859 -1.473 22.765 1.00 93.12 84 GLY A N 1
ATOM 695 C CA . GLY A 1 84 ? -22.501 -2.332 23.759 1.00 93.12 84 GLY A CA 1
ATOM 696 C C . GLY A 1 84 ? -21.841 -3.706 23.939 1.00 93.12 84 GLY A C 1
ATOM 697 O O . GLY A 1 84 ? -22.114 -4.373 24.938 1.00 93.12 84 GLY A O 1
ATOM 698 N N . ASP A 1 85 ? -20.968 -4.127 23.017 1.00 96.06 85 ASP A N 1
ATOM 699 C CA . ASP A 1 85 ? -20.294 -5.428 23.034 1.00 96.06 85 ASP A CA 1
ATOM 700 C C . ASP A 1 85 ? -18.776 -5.272 23.207 1.00 96.06 85 ASP A C 1
ATOM 702 O O . ASP A 1 85 ? -18.013 -5.072 22.259 1.00 96.06 85 ASP A O 1
ATOM 706 N N . SER A 1 86 ? -18.316 -5.425 24.451 1.00 93.38 86 SER A N 1
ATOM 707 C CA . SER A 1 86 ? -16.895 -5.308 24.790 1.00 93.38 86 SER A CA 1
ATOM 708 C C . SER A 1 86 ? -15.998 -6.308 24.053 1.00 93.38 86 SER A C 1
ATOM 710 O O . SER A 1 86 ? -14.834 -5.981 23.820 1.00 93.38 86 SER A O 1
ATOM 712 N N . ASN A 1 87 ? -16.484 -7.504 23.703 1.00 96.19 87 ASN A N 1
ATOM 713 C CA . ASN A 1 87 ? -15.658 -8.482 22.989 1.00 96.19 87 ASN A CA 1
ATOM 714 C C . ASN A 1 87 ? -15.437 -8.016 21.550 1.00 96.19 87 ASN A C 1
ATOM 716 O O . ASN A 1 87 ? -14.305 -7.994 21.071 1.00 96.19 87 ASN A O 1
ATOM 720 N N . LYS A 1 88 ? -16.504 -7.545 20.898 1.00 95.44 88 LYS A N 1
ATOM 721 C CA . LYS A 1 88 ? -16.438 -7.017 19.534 1.00 95.44 88 LYS A CA 1
ATOM 722 C C . LYS A 1 88 ? -15.525 -5.795 19.434 1.00 95.44 88 LYS A C 1
ATOM 724 O O . LYS A 1 88 ? -14.750 -5.684 18.489 1.00 95.44 88 LYS A O 1
ATOM 729 N N . ILE A 1 89 ? -15.553 -4.907 20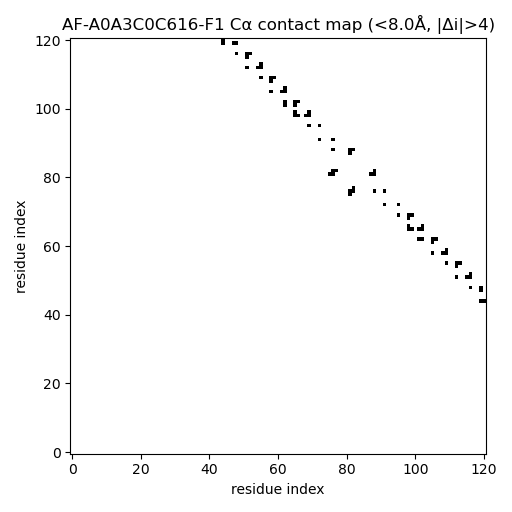.430 1.00 96.38 89 ILE A N 1
ATOM 730 C CA . ILE A 1 89 ? -14.620 -3.770 20.508 1.00 96.38 89 ILE A CA 1
ATOM 731 C C . ILE A 1 89 ? -13.169 -4.257 20.596 1.00 96.38 89 ILE A C 1
ATOM 733 O O . ILE A 1 89 ? -12.304 -3.732 19.897 1.00 96.38 89 ILE A O 1
ATOM 737 N N . GLN A 1 90 ? -12.885 -5.250 21.444 1.00 97.06 90 GLN A N 1
ATOM 738 C CA . GLN A 1 90 ? -11.530 -5.788 21.589 1.00 97.06 90 GLN A CA 1
ATOM 739 C C . GLN A 1 90 ? -11.027 -6.432 20.295 1.00 97.06 90 GLN A C 1
ATOM 741 O O . GLN A 1 90 ? -9.890 -6.178 19.900 1.00 97.06 90 GLN A O 1
ATOM 746 N N . GLU A 1 91 ? -11.867 -7.212 19.616 1.00 97.31 91 GLU A N 1
ATOM 747 C CA . GLU A 1 91 ? -11.545 -7.806 18.314 1.00 97.31 91 GLU A CA 1
ATOM 748 C C . GLU A 1 91 ? -11.219 -6.729 17.271 1.00 97.31 91 GLU A C 1
ATOM 750 O O . GLU A 1 91 ? -10.172 -6.795 16.628 1.00 97.31 91 GLU A O 1
ATOM 755 N N . LEU A 1 92 ? -12.054 -5.690 17.170 1.00 97.75 92 LEU A N 1
ATOM 756 C CA . LEU A 1 92 ? -11.840 -4.566 16.254 1.00 97.75 92 LEU A CA 1
ATOM 757 C C . LEU A 1 92 ? -10.564 -3.777 16.575 1.00 97.75 92 LEU A C 1
ATOM 759 O O . LEU A 1 92 ? -9.854 -3.367 15.663 1.00 97.75 92 LEU A O 1
ATOM 763 N N . MET A 1 93 ? -10.232 -3.583 17.853 1.00 96.88 93 MET A N 1
ATOM 764 C CA . MET A 1 93 ? -8.986 -2.925 18.270 1.00 96.88 93 MET A CA 1
ATOM 765 C C . MET A 1 93 ? -7.740 -3.733 17.900 1.00 96.88 93 MET A C 1
ATOM 767 O O . MET A 1 93 ? -6.739 -3.156 17.470 1.00 96.88 93 MET A O 1
ATOM 771 N N . ILE A 1 94 ? -7.787 -5.058 18.061 1.00 97.75 94 ILE A N 1
ATOM 772 C CA . ILE A 1 94 ? -6.694 -5.948 17.650 1.00 97.75 94 ILE A CA 1
ATOM 773 C C . ILE A 1 94 ? -6.532 -5.891 16.131 1.00 97.75 94 ILE A C 1
ATOM 775 O O . ILE A 1 94 ? -5.425 -5.671 15.641 1.00 97.75 94 ILE A O 1
ATOM 779 N N . GLU A 1 95 ? -7.636 -6.012 15.391 1.00 97.81 95 GLU A N 1
ATOM 780 C CA . GLU A 1 95 ? -7.618 -5.955 13.931 1.00 97.81 95 GLU A CA 1
ATOM 781 C C . GLU A 1 95 ? -7.116 -4.601 13.413 1.00 97.81 95 GLU A C 1
ATOM 783 O O . GLU A 1 95 ? -6.310 -4.564 12.480 1.00 97.81 95 GLU A O 1
ATOM 788 N N . LEU A 1 96 ? -7.537 -3.493 14.032 1.00 97.62 96 LEU A N 1
ATOM 789 C CA . LEU A 1 96 ? -7.066 -2.150 13.696 1.00 97.62 96 LEU A CA 1
ATOM 790 C C . LEU A 1 96 ? -5.551 -2.054 13.862 1.00 97.62 96 LEU A C 1
ATOM 792 O O . LEU A 1 96 ? -4.866 -1.639 12.933 1.00 97.62 96 LEU A O 1
ATOM 796 N N . LYS A 1 97 ? -5.023 -2.504 15.003 1.00 97.94 97 LYS A N 1
ATOM 79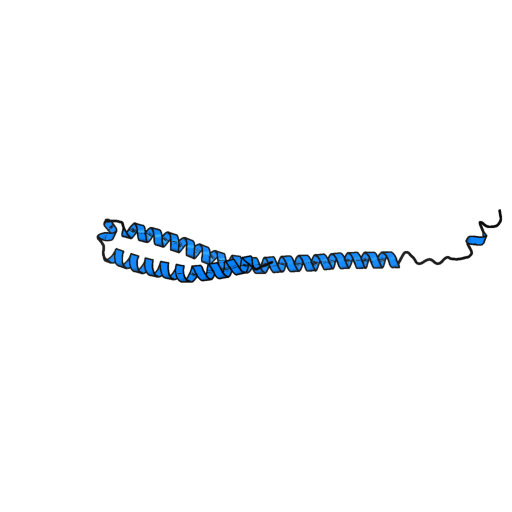7 C CA . LYS A 1 97 ? -3.583 -2.487 15.274 1.00 97.94 97 LYS A CA 1
ATOM 798 C C . LYS A 1 97 ? -2.797 -3.320 14.261 1.00 97.94 97 LYS A C 1
ATOM 800 O O . LYS A 1 97 ? -1.752 -2.885 13.783 1.00 97.94 97 LYS A O 1
ATOM 805 N N . ASP A 1 98 ? -3.283 -4.514 13.931 1.00 97.88 98 ASP A N 1
ATOM 806 C CA . ASP A 1 98 ? -2.630 -5.375 12.944 1.00 97.88 98 ASP A CA 1
ATOM 807 C C . ASP A 1 98 ? -2.678 -4.761 11.539 1.00 97.88 98 ASP A C 1
ATOM 809 O O . ASP A 1 98 ? -1.732 -4.905 10.765 1.00 97.88 98 ASP A O 1
ATOM 813 N N . THR A 1 99 ? -3.766 -4.067 11.209 1.00 97.50 99 THR A N 1
ATOM 814 C CA . THR A 1 99 ? -3.944 -3.351 9.939 1.00 97.50 99 THR A CA 1
ATOM 815 C C . THR A 1 99 ? -3.012 -2.147 9.844 1.00 97.50 99 THR A C 1
ATOM 817 O O . THR A 1 99 ? -2.303 -2.002 8.853 1.00 97.50 99 THR A O 1
ATOM 820 N N . GLU A 1 100 ? -2.923 -1.337 10.897 1.00 97.12 100 GLU A N 1
ATOM 821 C CA . GLU A 1 100 ? -1.982 -0.216 10.977 1.00 97.12 100 GLU A CA 1
ATOM 822 C C . GLU A 1 100 ? -0.533 -0.684 10.865 1.00 97.12 100 GLU A C 1
ATOM 824 O O . GLU A 1 100 ? 0.238 -0.101 10.109 1.00 97.12 100 GLU A O 1
ATOM 829 N N . LYS A 1 101 ? -0.181 -1.793 11.520 1.00 97.94 101 LYS A N 1
ATOM 830 C CA . LYS A 1 101 ? 1.155 -2.379 11.399 1.00 97.94 101 LYS A CA 1
ATOM 831 C C . LYS A 1 101 ? 1.477 -2.801 9.960 1.00 97.94 101 LYS A C 1
ATOM 833 O O . LYS A 1 101 ? 2.574 -2.535 9.479 1.00 97.94 101 LYS A O 1
ATOM 838 N N . ARG A 1 102 ? 0.540 -3.449 9.256 1.00 97.31 102 ARG A N 1
ATOM 839 C CA . ARG A 1 102 ? 0.744 -3.818 7.842 1.00 97.31 102 ARG A CA 1
ATOM 840 C C . ARG A 1 102 ? 0.910 -2.587 6.957 1.00 97.31 102 ARG A C 1
ATOM 842 O O . ARG A 1 102 ? 1.743 -2.609 6.056 1.00 97.31 102 ARG A O 1
ATOM 849 N N . LEU A 1 103 ? 0.158 -1.518 7.215 1.00 97.25 103 LEU A N 1
ATOM 850 C CA . LEU A 1 103 ? 0.320 -0.246 6.510 1.00 97.25 103 LEU A CA 1
ATOM 851 C C . LEU A 1 103 ? 1.706 0.362 6.764 1.00 97.25 103 LEU A C 1
ATOM 853 O O . LEU A 1 103 ? 2.401 0.704 5.809 1.00 97.25 103 LEU A O 1
ATOM 857 N N . GLU A 1 104 ? 2.149 0.421 8.023 1.00 97.12 104 GLU A N 1
ATOM 858 C CA . GLU A 1 104 ? 3.487 0.901 8.404 1.00 97.12 104 GLU A CA 1
ATOM 859 C C . GLU A 1 104 ? 4.622 0.115 7.725 1.00 97.12 104 GLU A C 1
ATOM 861 O O . GLU A 1 104 ? 5.649 0.696 7.382 1.00 97.12 104 GLU A O 1
ATOM 866 N N . GLU A 1 105 ? 4.444 -1.189 7.502 1.00 96.50 105 GLU A N 1
ATOM 867 C CA . GLU A 1 105 ? 5.413 -2.037 6.795 1.00 96.50 105 GLU A CA 1
ATOM 868 C C . GLU A 1 105 ? 5.348 -1.865 5.264 1.00 96.50 105 GLU A C 1
ATOM 870 O O . GLU A 1 105 ? 6.382 -1.887 4.591 1.00 96.50 105 GLU A O 1
ATOM 875 N N . ASN A 1 106 ? 4.150 -1.684 4.700 1.00 95.19 106 ASN A N 1
ATOM 876 C CA . ASN A 1 106 ? 3.939 -1.647 3.252 1.00 95.19 106 ASN A CA 1
ATOM 877 C C . ASN A 1 106 ? 4.221 -0.277 2.619 1.00 95.19 106 ASN A C 1
ATOM 879 O O . ASN A 1 106 ? 4.716 -0.249 1.492 1.00 95.19 106 ASN A O 1
ATOM 883 N N . TYR A 1 107 ? 3.958 0.846 3.301 1.00 96.94 107 TYR A N 1
ATOM 884 C CA . TYR A 1 107 ? 4.223 2.176 2.728 1.00 96.94 107 TYR A CA 1
ATOM 885 C C . TYR A 1 107 ? 5.703 2.406 2.380 1.00 96.94 107 TYR A C 1
ATOM 887 O O . TYR A 1 107 ? 5.966 2.829 1.253 1.00 96.94 107 TYR A O 1
ATOM 895 N N . PRO A 1 108 ? 6.685 2.094 3.254 1.00 97.38 108 PRO A N 1
ATOM 896 C CA . PRO A 1 108 ? 8.095 2.269 2.908 1.00 97.38 108 PRO A CA 1
ATOM 897 C C . PRO A 1 108 ? 8.519 1.386 1.731 1.00 97.38 108 PRO A C 1
ATOM 899 O O . PRO A 1 108 ? 9.308 1.805 0.886 1.00 97.38 108 PRO A O 1
ATOM 902 N N . LEU A 1 109 ? 7.979 0.165 1.649 1.00 94.88 109 LEU A N 1
ATOM 903 C CA . LEU A 1 109 ? 8.264 -0.746 0.544 1.00 94.88 109 LEU A CA 1
ATOM 904 C C . LEU A 1 109 ? 7.677 -0.231 -0.777 1.00 94.88 109 LEU A C 1
ATOM 906 O O . LEU A 1 109 ? 8.333 -0.319 -1.817 1.00 94.88 109 LEU A O 1
ATOM 910 N N . TRP A 1 110 ? 6.459 0.312 -0.737 1.00 97.69 110 TRP A N 1
ATOM 911 C CA . TRP A 1 110 ? 5.846 0.981 -1.879 1.00 97.69 110 TRP A CA 1
ATOM 912 C C . TRP A 1 110 ? 6.697 2.170 -2.335 1.00 97.69 110 TRP A C 1
ATOM 914 O O . TRP A 1 110 ? 7.039 2.244 -3.513 1.00 97.69 110 TRP A O 1
ATOM 924 N N . GLU A 1 111 ? 7.116 3.036 -1.408 1.00 96.25 111 GLU A N 1
ATOM 925 C CA . GLU A 1 111 ? 7.942 4.212 -1.702 1.00 96.25 111 GLU A CA 1
ATOM 926 C C . GLU A 1 111 ? 9.282 3.815 -2.340 1.00 96.25 111 GLU A C 1
ATOM 928 O O . GLU A 1 111 ? 9.677 4.365 -3.370 1.00 96.25 111 GLU A O 1
ATOM 933 N N . GLU A 1 112 ? 9.956 2.797 -1.796 1.00 96.12 112 GLU A N 1
ATOM 934 C CA . GLU A 1 112 ? 11.213 2.282 -2.343 1.00 96.12 112 GLU A CA 1
ATOM 935 C C . GLU A 1 112 ? 11.045 1.756 -3.779 1.00 96.12 112 GLU A C 1
ATOM 937 O O . GLU A 1 112 ? 11.870 2.023 -4.659 1.00 96.12 112 GLU A O 1
ATOM 942 N N . LEU A 1 113 ? 9.990 0.979 -4.032 1.00 93.50 113 LEU A N 1
ATOM 943 C CA . LEU A 1 113 ? 9.724 0.400 -5.347 1.00 93.50 113 LEU A CA 1
ATOM 944 C C . LEU A 1 113 ? 9.283 1.462 -6.363 1.00 93.50 113 LEU A C 1
ATOM 946 O O . LEU A 1 113 ? 9.739 1.414 -7.507 1.00 93.50 113 LEU A O 1
ATOM 950 N N . ALA A 1 114 ? 8.465 2.430 -5.948 1.00 93.81 114 ALA A N 1
ATOM 951 C CA . ALA A 1 114 ? 8.065 3.567 -6.770 1.00 93.81 114 ALA A CA 1
ATOM 952 C C . ALA A 1 114 ? 9.288 4.407 -7.175 1.00 93.81 114 ALA A C 1
ATOM 954 O O . ALA A 1 114 ? 9.510 4.637 -8.365 1.00 93.81 114 ALA A O 1
ATOM 955 N N . ALA A 1 115 ? 10.164 4.744 -6.222 1.00 95.31 115 ALA A N 1
ATOM 956 C CA . ALA A 1 115 ? 11.404 5.469 -6.497 1.00 95.31 115 ALA A CA 1
ATOM 957 C C . ALA A 1 115 ? 12.335 4.699 -7.454 1.00 95.31 115 ALA A C 1
ATOM 959 O O . ALA A 1 115 ? 12.955 5.282 -8.349 1.00 95.31 115 ALA A O 1
ATOM 960 N N . LYS A 1 116 ? 12.419 3.367 -7.318 1.00 94.44 116 LYS A N 1
ATOM 961 C CA . LYS A 1 116 ? 13.178 2.522 -8.255 1.00 94.44 116 LYS A CA 1
ATOM 962 C C . LYS A 1 116 ? 12.604 2.578 -9.667 1.00 94.44 116 LYS A C 1
ATOM 964 O O . LYS A 1 116 ? 13.387 2.702 -10.606 1.00 94.44 116 LYS A O 1
ATOM 969 N N . ILE A 1 117 ? 11.281 2.517 -9.825 1.00 93.06 117 ILE A N 1
ATOM 970 C CA . ILE A 1 117 ? 10.615 2.640 -11.131 1.00 93.06 117 ILE A CA 1
ATOM 971 C C . ILE A 1 117 ? 10.928 3.996 -11.771 1.00 93.06 117 ILE A C 1
ATOM 973 O O . ILE A 1 117 ? 11.296 4.031 -12.943 1.00 93.06 117 ILE A O 1
ATOM 977 N N . GLU A 1 118 ? 10.851 5.089 -11.009 1.00 92.69 118 GLU A N 1
ATOM 978 C CA . GLU A 1 118 ? 11.172 6.440 -11.495 1.00 92.69 118 GLU A CA 1
ATOM 979 C C . GLU A 1 118 ? 12.643 6.598 -11.910 1.00 92.69 118 GLU A C 1
ATOM 981 O O . GLU A 1 118 ? 12.964 7.378 -12.808 1.00 92.69 118 GLU A O 1
ATOM 986 N N . SER A 1 119 ? 13.550 5.846 -11.280 1.00 93.31 119 SER A N 1
ATOM 987 C CA . SER A 1 119 ? 14.984 5.896 -11.584 1.00 93.31 119 SER A CA 1
ATOM 988 C C . SER A 1 119 ? 15.383 5.174 -12.879 1.00 93.31 119 SER A C 1
ATOM 990 O O . SER A 1 119 ? 16.486 5.407 -13.386 1.00 93.31 119 SER A O 1
ATOM 992 N N . ILE A 1 120 ? 14.510 4.318 -13.426 1.00 90.75 120 ILE A N 1
AT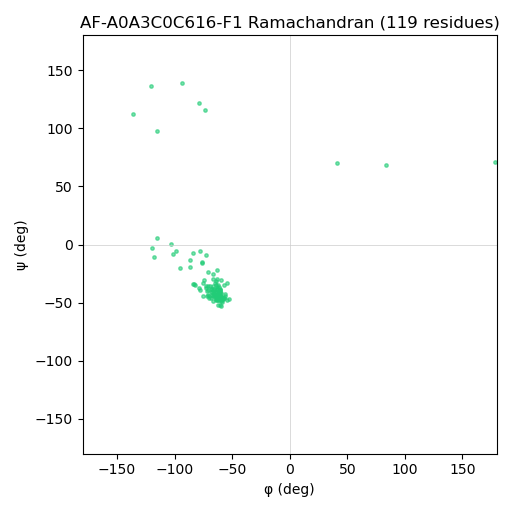OM 993 C CA . ILE A 1 120 ? 14.759 3.592 -14.676 1.00 90.75 120 ILE A CA 1
ATOM 994 C C . ILE A 1 120 ? 14.642 4.574 -15.853 1.00 90.75 120 ILE A C 1
ATOM 996 O O . ILE A 1 120 ? 13.569 5.115 -16.121 1.00 90.75 120 ILE A O 1
ATOM 1000 N N . LYS A 1 121 ? 15.759 4.788 -16.558 1.00 71.12 121 LYS A N 1
ATOM 1001 C CA . LYS A 1 121 ? 15.868 5.633 -17.759 1.00 71.12 121 LYS A CA 1
ATOM 1002 C C . LYS A 1 121 ? 15.901 4.799 -19.025 1.00 71.12 121 LYS A C 1
ATOM 1004 O O . LYS A 1 121 ? 16.607 3.771 -18.998 1.00 71.12 121 LYS A O 1
#

Solvent-accessible surface area (backbone atoms only — not comparable to full-atom values): 6924 Å² total; per-residue (Å²): 139,84,60,84,73,66,59,81,78,65,81,80,79,94,78,70,74,68,62,59,52,52,52,51,50,53,51,51,51,50,51,51,50,52,52,48,54,53,50,50,51,54,50,50,48,50,51,57,44,49,57,46,51,67,59,41,54,63,49,53,54,48,44,56,49,37,53,53,49,48,53,52,46,56,53,46,72,68,33,70,75,42,69,73,33,68,65,60,48,50,53,46,52,51,51,44,52,56,35,52,50,50,42,67,58,43,51,61,52,47,51,54,48,51,53,53,51,71,67,64,120

Secondary structure (DSSP, 8-state):
--SSSTTTTS-----SHHHHHHHHHHHHHHHHHHHHHHHHHHHHHHHHHHHHHHHHHHHHHHHHHHHHHHHHHHHHTT-HHHHT-HHHHHHHHHHHHHHHHHHHHHHHHHHHHHHHHHH--

Foldseek 3Di:
DPPVVVVVPDDDDDDDPVVVVVVVVVVVVVVVVVVVVVVVLVVVLVVQLVVLVVVLVVLVVLLVVLVVLLVVLVVLCVDPVQVVDPVSVVVSVVSNVVSVVSNVVSVVVNVVSVVVSVPRD

Mean predicted aligned error: 12.12 Å

Nearest PDB structures (foldseek):
  7pg5-assembly1_B  TM=4.487E-01  e=1.294E+00  Homo sapiens
  7o3w-assembly1_A  TM=5.057E-01  e=1.886E+00  Synechocystis sp. PCC 6803 substr. Kazusa
  6zw6-assembly1_A  TM=5.438E-01  e=3.315E+00  Nostoc punctiforme
  6zvr-assembly1_D  TM=6.896E-01  e=7.974E+00  Nostoc punctiforme

pLDDT: mean 82.39, std 20.33, range [36.12, 97.94]

Sequence (121 aa):
SWFIEKRSMQSAPESVSRENEKTDQSQADRSKEQKRIEAEERNRIYRERKALEDRLSPIEKMIEKDETRKEEISALLCDPEVLGDSNKIQELMIELKDTEKRLEENYPLWEELAAKIESIK